Protein AF-A0A7C7MVH1-F1 (afdb_monomer_lite)

Radius of gyration: 12.54 Å; chains: 1; bounding box: 30×26×31 Å

Foldseek 3Di:
DEEEEEEEDEQADDQVGGDPDPVPPDPVSVVVQVVCVVVVYHYDYHYDYPPHPLLVVLVVCCVPVVGPYYHYDYDPVCVVVRVVNVVNPD

Structure (mmCIF, N/CA/C/O backbone):
data_AF-A0A7C7MVH1-F1
#
_entry.id   AF-A0A7C7MVH1-F1
#
loop_
_atom_site.group_PDB
_atom_site.id
_atom_site.type_symbol
_atom_site.label_atom_id
_atom_site.label_alt_id
_atom_site.label_comp_id
_atom_site.label_asym_id
_atom_site.label_entity_id
_atom_site.label_seq_id
_atom_site.pdbx_PDB_ins_code
_atom_site.Cartn_x
_atom_site.Cartn_y
_atom_site.Cartn_z
_atom_site.occupancy
_atom_site.B_iso_or_equiv
_atom_site.auth_seq_id
_atom_site.auth_comp_id
_atom_site.auth_asym_id
_atom_site.auth_atom_id
_atom_site.pdbx_PDB_model_num
ATOM 1 N N . MET A 1 1 ? -11.835 5.401 9.600 1.00 92.88 1 MET A N 1
ATOM 2 C CA . MET A 1 1 ? -10.390 5.634 9.840 1.00 92.88 1 MET A CA 1
ATOM 3 C C . MET A 1 1 ? -9.721 6.100 8.559 1.00 92.88 1 MET A C 1
ATOM 5 O O . MET A 1 1 ? -10.340 5.973 7.509 1.00 92.88 1 MET A O 1
ATOM 9 N N . ARG A 1 2 ? -8.498 6.632 8.637 1.00 95.75 2 ARG A N 1
ATOM 10 C CA . ARG A 1 2 ? -7.701 6.993 7.453 1.00 95.75 2 ARG A CA 1
ATOM 11 C C . ARG A 1 2 ? -6.763 5.850 7.083 1.00 95.75 2 ARG A C 1
ATOM 13 O O . ARG A 1 2 ? -6.021 5.381 7.948 1.00 95.75 2 ARG A O 1
ATOM 20 N N . VAL A 1 3 ? -6.802 5.416 5.828 1.00 96.25 3 VAL A N 1
ATOM 21 C CA . VAL A 1 3 ? -6.049 4.262 5.325 1.00 96.25 3 VAL A CA 1
ATOM 22 C C . VAL A 1 3 ? -5.190 4.674 4.135 1.00 96.25 3 VAL A C 1
ATOM 24 O O . VAL A 1 3 ? -5.683 5.272 3.179 1.00 96.25 3 VAL A O 1
ATOM 27 N N . GLY A 1 4 ? -3.897 4.354 4.189 1.00 95.75 4 GLY A N 1
ATOM 28 C CA . GLY A 1 4 ? -2.986 4.479 3.051 1.00 95.75 4 GLY A CA 1
ATOM 29 C C . GLY A 1 4 ? -2.822 3.143 2.332 1.00 95.75 4 GLY A C 1
ATOM 30 O O . GLY A 1 4 ? -2.193 2.232 2.859 1.00 95.75 4 GLY A O 1
ATOM 31 N N . CYS A 1 5 ? -3.353 3.010 1.123 1.00 94.88 5 CYS A N 1
ATOM 32 C CA . CYS A 1 5 ? -3.102 1.851 0.269 1.00 94.88 5 CYS A CA 1
ATOM 33 C C . CYS A 1 5 ? -1.905 2.151 -0.636 1.00 94.88 5 CYS A C 1
ATOM 35 O O . CYS A 1 5 ? -1.921 3.163 -1.325 1.00 94.88 5 CYS A O 1
ATOM 37 N N . ILE A 1 6 ? -0.885 1.298 -0.668 1.00 92.94 6 ILE A N 1
ATOM 38 C CA . ILE A 1 6 ? 0.316 1.486 -1.489 1.00 92.94 6 ILE A CA 1
ATOM 39 C C . ILE A 1 6 ? 0.471 0.294 -2.420 1.00 92.94 6 ILE A C 1
ATOM 41 O O . ILE A 1 6 ? 0.451 -0.858 -1.978 1.00 92.94 6 ILE A O 1
ATOM 45 N N . TYR A 1 7 ? 0.674 0.580 -3.701 1.00 91.56 7 TYR A N 1
ATOM 46 C CA . TYR A 1 7 ? 1.101 -0.420 -4.665 1.00 91.56 7 TYR A CA 1
ATOM 47 C C . TYR A 1 7 ? 2.208 0.119 -5.562 1.00 91.56 7 TYR A C 1
ATOM 49 O O . TYR A 1 7 ? 2.241 1.306 -5.895 1.00 91.56 7 TYR A O 1
ATOM 57 N N . SER A 1 8 ? 3.120 -0.771 -5.938 1.00 88.56 8 SER A N 1
ATOM 58 C CA . SER A 1 8 ? 4.255 -0.468 -6.798 1.00 88.56 8 SER A CA 1
ATOM 59 C C . SER A 1 8 ? 4.011 -0.871 -8.249 1.00 88.56 8 SER A C 1
ATOM 61 O O . SER A 1 8 ? 3.366 -1.884 -8.525 1.00 88.56 8 SER A O 1
ATOM 63 N N . ILE A 1 9 ? 4.557 -0.079 -9.172 1.00 86.12 9 ILE A N 1
ATOM 64 C CA . ILE A 1 9 ? 4.566 -0.361 -10.608 1.00 86.12 9 ILE A CA 1
ATOM 65 C C . ILE A 1 9 ? 5.984 -0.318 -11.169 1.00 86.12 9 ILE A C 1
ATOM 67 O O . ILE A 1 9 ? 6.809 0.503 -10.770 1.00 86.12 9 ILE A O 1
ATOM 71 N N . GLU A 1 10 ? 6.243 -1.200 -12.126 1.00 77.62 10 GLU A N 1
ATOM 72 C CA . GLU A 1 10 ? 7.531 -1.305 -12.814 1.00 77.62 10 GLU A CA 1
ATOM 73 C C . GLU A 1 10 ? 7.550 -0.470 -14.097 1.00 77.62 10 GLU A C 1
ATOM 75 O O . GLU A 1 10 ? 8.429 0.366 -14.296 1.00 77.62 10 GLU A O 1
ATOM 80 N N . ASN A 1 11 ? 6.520 -0.637 -14.929 1.00 78.75 11 ASN A N 1
ATOM 81 C CA . ASN A 1 11 ? 6.335 0.112 -16.165 1.00 78.75 11 ASN A CA 1
ATOM 82 C C . ASN A 1 11 ? 5.504 1.363 -15.884 1.00 78.75 11 ASN A C 1
ATOM 84 O O . ASN A 1 11 ? 4.278 1.298 -15.866 1.00 78.75 11 ASN A O 1
ATOM 88 N N . TYR A 1 12 ? 6.171 2.494 -15.661 1.00 78.19 12 TYR A N 1
ATOM 89 C CA . TYR A 1 12 ? 5.517 3.778 -15.411 1.00 78.19 12 TYR A CA 1
ATOM 90 C C . TYR A 1 12 ? 5.746 4.763 -16.559 1.00 78.19 12 TYR A C 1
ATOM 92 O O . TYR A 1 12 ? 6.761 4.708 -17.252 1.00 78.19 12 TYR A O 1
ATOM 100 N N . CYS A 1 13 ? 4.798 5.678 -16.766 1.00 78.62 13 CYS A N 1
ATOM 101 C CA . CYS A 1 13 ? 4.942 6.750 -17.756 1.00 78.62 13 CYS A CA 1
ATOM 102 C C . CYS A 1 13 ? 5.735 7.939 -17.223 1.00 78.62 13 CYS A C 1
ATOM 104 O O . CYS A 1 13 ? 6.697 8.379 -17.845 1.00 78.62 13 CYS A O 1
ATOM 106 N N . SER A 1 14 ? 5.309 8.480 -16.086 1.00 78.69 14 SER A N 1
ATOM 107 C CA . SER A 1 14 ? 5.972 9.593 -15.413 1.00 78.69 14 SER A CA 1
ATOM 108 C C . SER A 1 14 ? 5.729 9.524 -13.908 1.00 78.69 14 SER A C 1
ATOM 110 O O . SER A 1 14 ? 4.929 8.718 -13.437 1.00 78.69 14 SER A O 1
ATOM 112 N N . ILE A 1 15 ? 6.423 10.362 -13.139 1.00 76.56 15 ILE A N 1
ATOM 113 C CA . ILE A 1 15 ? 6.238 10.427 -11.683 1.00 76.56 15 ILE A CA 1
ATOM 114 C C . ILE A 1 15 ? 4.842 10.966 -11.338 1.00 76.56 15 ILE A C 1
ATOM 116 O O . ILE A 1 15 ? 4.176 10.411 -10.469 1.00 76.56 15 ILE A O 1
ATOM 120 N N . ASP A 1 16 ? 4.386 12.005 -12.044 1.00 76.62 16 ASP A N 1
ATOM 121 C CA . ASP A 1 16 ? 3.093 12.654 -11.780 1.00 76.62 16 ASP A CA 1
ATOM 122 C C . ASP A 1 16 ? 1.902 11.842 -12.308 1.00 76.62 16 ASP A C 1
ATOM 124 O O . ASP A 1 16 ? 0.798 11.912 -11.768 1.00 76.62 16 ASP A O 1
ATOM 128 N N . LYS A 1 17 ? 2.121 11.050 -13.366 1.00 80.75 17 LYS A N 1
ATOM 129 C CA . LYS A 1 17 ? 1.122 10.154 -13.953 1.00 80.75 17 LYS A CA 1
ATOM 130 C C . LYS A 1 17 ? 1.735 8.763 -14.178 1.00 80.75 17 LYS A C 1
ATOM 132 O O . LYS A 1 17 ? 2.113 8.423 -15.301 1.00 80.75 17 LYS A O 1
ATOM 137 N N . PRO A 1 18 ? 1.834 7.954 -13.110 1.00 79.69 18 PRO A N 1
ATOM 138 C CA . PRO A 1 18 ? 2.513 6.665 -13.161 1.00 79.69 18 PRO A CA 1
ATOM 139 C C . PRO A 1 18 ? 1.856 5.673 -14.127 1.00 79.69 18 PRO A C 1
ATOM 141 O O . PRO A 1 18 ? 2.564 4.999 -14.867 1.00 79.69 18 PRO A O 1
ATOM 144 N N . MET A 1 19 ? 0.524 5.640 -14.191 1.00 84.75 19 MET A N 1
ATOM 145 C CA . MET A 1 19 ? -0.235 4.724 -15.055 1.00 84.75 19 MET A CA 1
ATOM 146 C C . MET A 1 19 ? -0.656 5.362 -16.382 1.00 84.75 19 MET A C 1
ATOM 148 O O . MET A 1 19 ? -0.983 6.556 -16.428 1.00 84.75 19 MET A O 1
ATOM 152 N N . ARG A 1 20 ? -0.784 4.557 -17.445 1.00 83.50 20 ARG A N 1
ATOM 153 C CA . ARG A 1 20 ? -1.421 5.003 -18.707 1.00 83.50 20 ARG A CA 1
ATOM 154 C C . ARG A 1 20 ? -2.935 4.930 -18.604 1.00 83.50 20 ARG A C 1
ATOM 156 O O . ARG A 1 20 ? -3.621 5.826 -19.098 1.00 83.50 20 ARG A O 1
ATOM 163 N N . SER A 1 21 ? -3.435 3.893 -17.940 1.00 85.44 21 SER A N 1
ATOM 164 C CA . SER A 1 21 ? -4.855 3.609 -17.764 1.00 85.44 21 SER A CA 1
ATOM 165 C C . SER A 1 21 ? -5.175 3.163 -16.333 1.00 85.44 21 SER A C 1
ATOM 167 O O . SER A 1 21 ? -4.392 2.423 -15.740 1.00 85.44 21 SER A O 1
ATOM 169 N N . PRO A 1 22 ? -6.358 3.505 -15.786 1.00 80.38 22 PRO A N 1
ATOM 170 C CA . PRO A 1 22 ? -6.853 2.919 -14.537 1.00 80.38 22 PRO A CA 1
ATOM 171 C C . PRO A 1 22 ? -6.947 1.385 -14.558 1.00 80.38 22 PRO A C 1
ATOM 173 O O . PRO A 1 22 ? -6.954 0.764 -13.500 1.00 80.38 22 PRO A O 1
ATOM 176 N N . MET A 1 23 ? -6.998 0.767 -15.746 1.00 83.06 23 MET A N 1
ATOM 177 C CA . MET A 1 23 ? -6.997 -0.695 -15.901 1.00 83.06 23 MET A CA 1
ATOM 178 C C . MET A 1 23 ? -5.684 -1.357 -15.450 1.00 83.06 23 MET A C 1
ATOM 180 O O . MET A 1 23 ? -5.642 -2.572 -15.298 1.00 83.06 23 MET A O 1
ATOM 184 N N . GLU A 1 24 ? -4.620 -0.582 -15.229 1.00 81.44 24 GLU A N 1
ATOM 185 C CA . GLU A 1 24 ? -3.337 -1.085 -14.721 1.00 81.44 24 GLU A CA 1
ATOM 186 C C . GLU A 1 24 ? -3.329 -1.286 -13.199 1.00 81.44 24 GLU A C 1
ATOM 188 O O . GLU A 1 24 ? -2.396 -1.892 -12.671 1.00 81.44 24 GLU A O 1
ATOM 193 N N . ILE A 1 25 ? -4.347 -0.801 -12.475 1.00 82.94 25 ILE A N 1
ATOM 194 C CA . ILE A 1 25 ? -4.414 -0.973 -11.022 1.00 82.94 25 ILE A CA 1
ATOM 195 C C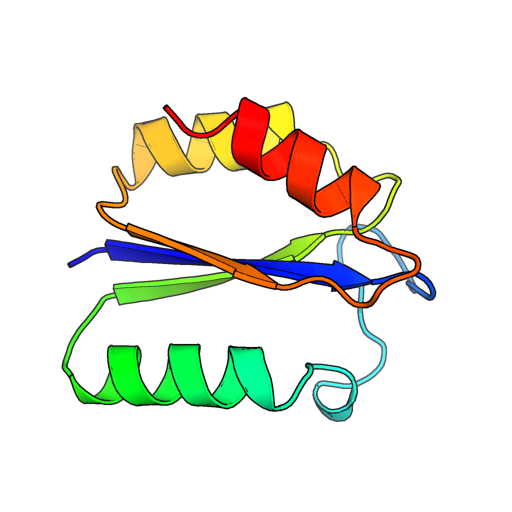 . ILE A 1 25 ? -4.691 -2.452 -10.705 1.00 82.94 25 ILE A C 1
ATOM 197 O O . ILE A 1 25 ? -5.728 -2.978 -11.121 1.00 82.94 25 ILE A O 1
ATOM 201 N N . PRO A 1 26 ? -3.837 -3.129 -9.912 1.00 84.19 26 PRO A N 1
ATOM 202 C CA . PRO A 1 26 ? -4.061 -4.523 -9.551 1.00 84.19 26 PRO A CA 1
ATOM 203 C C . PRO A 1 26 ? -5.410 -4.733 -8.850 1.00 84.19 26 PRO A C 1
ATOM 205 O O . PRO A 1 26 ? -5.760 -4.011 -7.914 1.00 84.19 26 PRO A O 1
ATOM 208 N N . PHE A 1 27 ? -6.154 -5.770 -9.248 1.00 85.38 27 PHE A N 1
ATOM 209 C CA . PHE A 1 27 ? -7.474 -6.055 -8.672 1.00 85.38 27 PHE A CA 1
ATOM 210 C C . PHE A 1 27 ? -7.446 -6.211 -7.150 1.00 85.38 27 PHE A C 1
ATOM 212 O O . PHE A 1 27 ? -8.333 -5.695 -6.478 1.00 85.38 27 PHE A O 1
ATOM 219 N N . GLY A 1 28 ? -6.415 -6.859 -6.596 1.00 87.62 28 GLY A N 1
ATOM 220 C CA . GLY A 1 28 ? -6.304 -7.073 -5.151 1.00 87.62 28 GLY A CA 1
ATOM 221 C C . GLY A 1 28 ? -6.395 -5.771 -4.351 1.00 87.62 28 GLY A C 1
ATOM 222 O O . GLY A 1 28 ? -7.246 -5.642 -3.472 1.00 87.62 28 GLY A O 1
ATOM 223 N N . ILE A 1 29 ? -5.585 -4.765 -4.699 1.00 89.38 29 ILE A N 1
ATOM 224 C CA . ILE A 1 29 ? -5.598 -3.481 -3.983 1.00 89.38 29 ILE A CA 1
ATOM 225 C C . ILE A 1 29 ? -6.854 -2.665 -4.281 1.00 89.38 29 ILE A C 1
ATOM 227 O O . ILE A 1 29 ? -7.375 -2.010 -3.380 1.00 89.38 29 ILE A O 1
ATOM 231 N N . SER A 1 30 ? -7.382 -2.751 -5.505 1.00 90.31 30 SER A N 1
ATOM 232 C CA . SER A 1 30 ? -8.643 -2.104 -5.882 1.00 90.31 30 SER A CA 1
ATOM 233 C C . SER A 1 30 ? -9.817 -2.615 -5.051 1.00 90.31 30 SER A C 1
ATOM 235 O O . SER A 1 30 ? -10.623 -1.814 -4.574 1.00 90.31 30 SER A O 1
ATOM 237 N N . ILE A 1 31 ? -9.899 -3.930 -4.825 1.00 92.94 31 ILE A N 1
ATOM 238 C CA . ILE A 1 31 ? -10.944 -4.540 -3.996 1.00 92.94 31 ILE A CA 1
ATOM 239 C C . ILE A 1 31 ? -10.788 -4.116 -2.536 1.00 92.94 31 ILE A C 1
ATOM 241 O O . ILE A 1 31 ? -11.758 -3.642 -1.947 1.00 92.94 31 ILE A O 1
ATOM 245 N N . ILE A 1 32 ? -9.577 -4.194 -1.974 1.00 93.06 32 ILE A N 1
ATOM 246 C CA . ILE A 1 32 ? -9.311 -3.758 -0.592 1.00 93.06 32 ILE A CA 1
ATOM 247 C C . ILE A 1 32 ? -9.718 -2.289 -0.407 1.00 93.06 32 ILE A C 1
ATOM 249 O O . ILE A 1 32 ? -10.489 -1.966 0.496 1.00 93.06 32 ILE A O 1
ATOM 253 N N . ALA A 1 33 ? -9.258 -1.400 -1.292 1.00 93.81 33 ALA A N 1
ATOM 254 C CA . ALA A 1 33 ? -9.577 0.022 -1.223 1.00 93.81 33 ALA A CA 1
ATOM 255 C C . ALA A 1 33 ? -11.087 0.284 -1.345 1.00 93.81 33 ALA A C 1
ATOM 257 O O . ALA A 1 33 ? -11.622 1.135 -0.635 1.00 93.81 33 ALA A O 1
ATOM 258 N N . THR A 1 34 ? -11.778 -0.453 -2.217 1.00 94.75 34 THR A N 1
ATOM 259 C CA . THR A 1 34 ? -13.228 -0.320 -2.416 1.00 94.75 34 THR A CA 1
ATOM 260 C C . THR A 1 34 ? -14.004 -0.761 -1.181 1.00 94.75 34 THR A C 1
ATOM 262 O O . THR A 1 34 ? -14.853 -0.010 -0.707 1.00 94.75 34 THR A O 1
ATOM 265 N N . VAL A 1 35 ? -13.687 -1.928 -0.614 1.00 96.38 35 VAL A N 1
ATOM 266 C CA . VAL A 1 35 ? -14.362 -2.444 0.588 1.00 96.38 35 VAL A CA 1
ATOM 267 C C . VAL A 1 35 ? -14.189 -1.481 1.766 1.00 96.38 35 VAL A C 1
ATOM 269 O O . VAL A 1 35 ? -15.162 -1.155 2.443 1.00 96.38 35 VAL A O 1
ATOM 272 N N . LEU A 1 36 ? -12.979 -0.950 1.968 1.00 96.00 36 LEU A N 1
ATOM 273 C CA . LEU A 1 36 ? -12.709 0.029 3.026 1.00 96.00 36 LEU A CA 1
ATOM 274 C C . LEU A 1 36 ? -13.474 1.346 2.808 1.00 96.00 36 LEU A C 1
ATOM 276 O O . LEU A 1 36 ? -14.016 1.903 3.763 1.00 96.00 36 LEU A O 1
ATOM 280 N N . LYS A 1 37 ? -13.568 1.831 1.562 1.00 96.00 37 LYS A N 1
ATOM 281 C CA . LYS A 1 37 ? -14.378 3.017 1.230 1.00 96.00 37 LYS A CA 1
ATOM 282 C C . LYS A 1 37 ? -15.864 2.793 1.506 1.00 96.00 37 LYS A C 1
ATOM 284 O O . LYS A 1 37 ? -16.497 3.659 2.100 1.00 96.00 37 LYS A O 1
ATOM 289 N N . VAL A 1 38 ? -16.410 1.637 1.118 1.00 97.62 38 VAL A N 1
ATOM 290 C CA . VAL A 1 38 ? -17.811 1.265 1.392 1.00 97.62 38 VAL A CA 1
ATOM 291 C C . VAL A 1 38 ? -18.075 1.199 2.900 1.00 97.62 38 VAL A C 1
ATOM 293 O O . VAL A 1 38 ? -19.110 1.669 3.364 1.00 97.62 38 VAL A O 1
ATOM 296 N N . ALA A 1 39 ? -17.102 0.737 3.688 1.00 97.25 39 ALA A N 1
ATOM 297 C CA . ALA A 1 39 ? -17.134 0.778 5.151 1.00 97.25 39 ALA A CA 1
ATOM 298 C C . ALA A 1 39 ? -16.925 2.190 5.755 1.00 97.25 39 ALA A C 1
ATOM 300 O O . ALA A 1 39 ? -16.654 2.328 6.949 1.00 97.25 39 ALA A O 1
ATOM 301 N N . SER A 1 40 ? -17.052 3.257 4.954 1.00 96.56 40 SER A N 1
ATOM 302 C CA . SER A 1 40 ? -16.922 4.659 5.379 1.00 96.56 40 SER A CA 1
ATOM 303 C C . SER A 1 40 ? -15.545 5.009 5.959 1.00 96.56 40 SER A C 1
ATOM 305 O O . SER A 1 40 ? -15.411 5.828 6.873 1.00 96.56 40 SER A O 1
ATOM 307 N N . HIS A 1 41 ? -14.485 4.375 5.454 1.00 97.06 41 HIS A N 1
ATOM 308 C CA . HIS A 1 41 ? -13.111 4.789 5.727 1.00 97.06 41 HIS A CA 1
ATOM 309 C C . HIS A 1 41 ? -12.606 5.778 4.668 1.00 97.06 41 HIS A C 1
ATOM 311 O O . HIS A 1 41 ? -12.987 5.721 3.501 1.00 97.06 41 HIS A O 1
ATOM 317 N N . ASP A 1 42 ? -11.720 6.682 5.084 1.00 95.88 42 ASP A N 1
ATOM 318 C CA . ASP A 1 42 ? -11.035 7.628 4.204 1.00 95.88 42 ASP A CA 1
ATOM 319 C C . ASP A 1 42 ? -9.796 6.937 3.628 1.00 95.88 42 ASP A C 1
ATOM 321 O O . ASP A 1 42 ? -8.846 6.644 4.357 1.00 95.88 42 ASP A O 1
ATOM 325 N N . VAL A 1 43 ? -9.843 6.587 2.343 1.00 96.12 43 VAL A N 1
ATOM 326 C CA . VAL A 1 43 ? -8.833 5.744 1.694 1.00 96.12 43 VAL A CA 1
ATOM 327 C C . VAL A 1 43 ? -8.095 6.535 0.625 1.00 96.12 43 VAL A C 1
ATOM 329 O O . VAL A 1 43 ? -8.691 6.960 -0.373 1.00 96.12 43 VAL A O 1
ATOM 332 N N . ASN A 1 44 ? -6.778 6.651 0.782 1.00 94.94 44 ASN A N 1
ATOM 333 C CA . ASN A 1 44 ? -5.889 7.219 -0.226 1.00 94.94 44 ASN A CA 1
ATOM 334 C C . ASN A 1 44 ? -5.022 6.117 -0.845 1.00 94.94 44 ASN A C 1
ATOM 336 O O . ASN A 1 44 ? -4.381 5.346 -0.135 1.00 94.94 44 ASN A O 1
ATOM 340 N N . LEU A 1 45 ? -5.026 6.043 -2.179 1.00 91.38 45 LEU A N 1
ATOM 341 C CA . LEU A 1 45 ? -4.252 5.075 -2.951 1.00 91.38 45 LEU A CA 1
ATOM 342 C C . LEU A 1 45 ? -2.995 5.749 -3.503 1.00 91.38 45 LEU A C 1
ATOM 344 O O . LEU A 1 45 ? -3.086 6.720 -4.251 1.00 91.38 45 LEU A O 1
ATOM 348 N N . PHE A 1 46 ? -1.839 5.201 -3.156 1.00 91.25 46 PHE A N 1
ATOM 349 C CA . PHE A 1 46 ? -0.529 5.621 -3.618 1.00 91.25 46 PHE A CA 1
ATOM 350 C C . PHE A 1 46 ? -0.014 4.630 -4.650 1.00 91.25 46 PHE A C 1
ATOM 352 O O . PHE A 1 46 ? 0.113 3.434 -4.380 1.00 91.25 46 PHE A O 1
ATOM 359 N N . VAL A 1 47 ? 0.310 5.168 -5.819 1.00 88.81 47 VAL A N 1
ATOM 360 C CA . VAL A 1 47 ? 1.000 4.455 -6.888 1.00 88.81 47 VAL A CA 1
ATOM 361 C C . VAL A 1 47 ? 2.459 4.853 -6.821 1.00 88.81 47 VAL A C 1
ATOM 363 O O . VAL A 1 47 ? 2.772 6.034 -6.977 1.00 88.81 47 VAL A O 1
ATOM 366 N N . ILE A 1 48 ? 3.344 3.899 -6.562 1.00 88.31 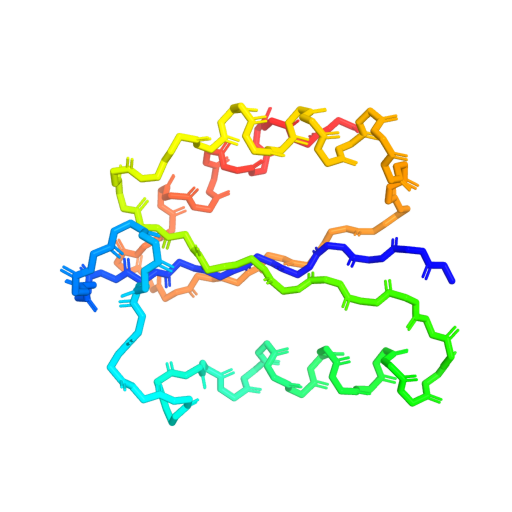48 ILE A N 1
ATOM 367 C CA . ILE A 1 48 ? 4.774 4.176 -6.417 1.00 88.31 48 ILE A CA 1
ATOM 368 C C . ILE A 1 48 ? 5.555 3.516 -7.551 1.00 88.31 48 ILE A C 1
ATOM 370 O O . ILE A 1 48 ? 5.250 2.404 -7.968 1.00 88.31 48 ILE A O 1
ATOM 374 N N . SER A 1 49 ? 6.583 4.193 -8.044 1.00 83.94 49 SER A N 1
ATOM 375 C CA . SER A 1 49 ? 7.556 3.655 -8.991 1.00 83.94 49 SER A CA 1
ATOM 376 C C . SER A 1 49 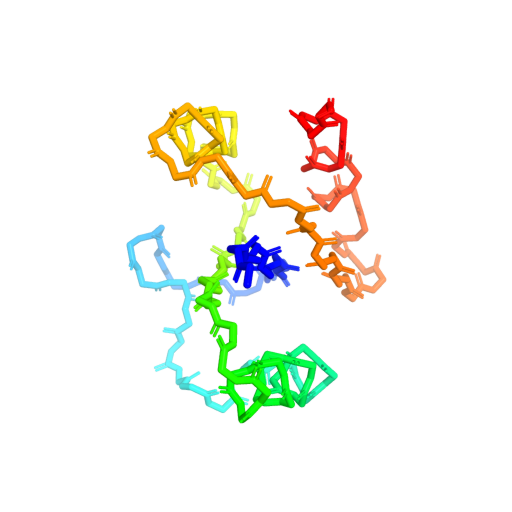? 8.966 3.724 -8.388 1.00 83.94 49 SER A C 1
ATOM 378 O O . SER A 1 49 ? 9.164 4.380 -7.357 1.00 83.94 49 SER A O 1
ATOM 380 N N . PRO A 1 50 ? 9.979 3.076 -8.992 1.00 79.50 50 PRO A N 1
ATOM 381 C CA . PRO A 1 50 ? 11.342 3.075 -8.455 1.00 79.50 50 PRO A CA 1
ATOM 382 C C . PRO A 1 50 ? 11.956 4.468 -8.243 1.00 79.50 50 PRO A C 1
ATOM 384 O O . PRO A 1 50 ? 12.813 4.627 -7.378 1.00 79.50 50 PRO A O 1
ATOM 387 N N . VAL A 1 51 ? 11.506 5.473 -9.001 1.00 82.50 51 VAL A N 1
ATOM 388 C CA . VAL A 1 51 ? 11.988 6.865 -8.928 1.00 82.50 51 VAL A CA 1
ATOM 389 C C . VAL A 1 51 ? 11.124 7.762 -8.036 1.00 82.50 51 VAL A C 1
ATOM 391 O O . VAL A 1 51 ? 11.451 8.930 -7.824 1.00 82.50 51 VAL A O 1
ATOM 394 N N . THR A 1 52 ? 10.009 7.252 -7.506 1.00 85.50 52 THR A N 1
ATOM 395 C CA . THR A 1 52 ? 9.152 8.005 -6.589 1.00 85.50 52 THR A CA 1
ATOM 396 C C . THR A 1 52 ? 9.923 8.356 -5.314 1.00 85.50 52 THR A C 1
ATOM 398 O O . THR A 1 52 ? 10.519 7.492 -4.672 1.00 85.50 52 THR A O 1
ATOM 401 N N . SER A 1 53 ? 9.863 9.625 -4.891 1.00 89.44 53 SER A N 1
ATOM 402 C CA . SER A 1 53 ? 10.446 10.080 -3.620 1.00 89.44 53 SER A CA 1
ATOM 403 C C . SER A 1 53 ? 9.603 9.605 -2.424 1.00 89.44 53 SER A C 1
ATOM 405 O O . SER A 1 53 ? 8.883 10.381 -1.789 1.00 89.44 53 SER A O 1
ATOM 407 N N . LEU A 1 54 ? 9.674 8.300 -2.138 1.00 89.81 54 LEU A N 1
ATOM 408 C CA . LEU A 1 54 ? 8.854 7.599 -1.141 1.00 89.81 54 LEU A CA 1
ATOM 409 C C . LEU A 1 54 ? 8.893 8.267 0.230 1.00 89.81 54 LEU A C 1
ATOM 411 O O . LEU A 1 54 ? 7.845 8.544 0.804 1.00 89.81 54 LEU A O 1
ATOM 415 N N . ARG A 1 55 ? 10.098 8.573 0.723 1.00 91.19 55 ARG A N 1
ATOM 416 C CA . ARG A 1 55 ? 10.301 9.204 2.031 1.00 91.19 55 ARG A CA 1
ATOM 417 C C . ARG A 1 55 ? 9.492 10.490 2.164 1.00 91.19 55 ARG A C 1
ATOM 419 O O . ARG A 1 55 ? 8.693 10.609 3.082 1.00 91.19 55 ARG A O 1
ATOM 426 N N . LYS A 1 56 ? 9.648 11.415 1.213 1.00 91.81 56 LYS A N 1
ATOM 427 C CA . LYS A 1 56 ? 8.976 12.719 1.249 1.00 91.81 56 LYS A CA 1
ATOM 428 C C . LYS A 1 56 ? 7.454 12.567 1.231 1.00 91.81 56 LYS A C 1
ATOM 430 O O . LYS A 1 56 ? 6.766 13.220 2.011 1.00 91.81 56 LYS A O 1
ATOM 435 N N . ILE A 1 57 ? 6.931 11.715 0.349 1.00 91.56 57 ILE A N 1
ATOM 436 C CA . ILE A 1 57 ? 5.483 11.515 0.197 1.00 91.56 57 ILE A CA 1
ATOM 437 C C . ILE A 1 57 ? 4.891 10.881 1.459 1.00 91.56 57 ILE A C 1
ATOM 439 O O . ILE A 1 57 ? 3.900 11.389 1.983 1.00 91.56 57 ILE A O 1
ATOM 443 N N . LEU A 1 58 ? 5.507 9.810 1.967 1.00 93.19 58 LEU A N 1
ATOM 444 C CA . LEU A 1 58 ? 4.996 9.085 3.129 1.00 93.19 58 LEU A CA 1
ATOM 445 C C . LEU A 1 58 ? 5.140 9.890 4.420 1.00 93.19 58 LEU A C 1
ATOM 447 O O . LEU A 1 58 ? 4.180 9.956 5.179 1.00 93.19 58 LEU A O 1
ATOM 451 N N . GLU A 1 59 ? 6.268 10.564 4.653 1.00 93.94 59 GLU A N 1
ATOM 452 C CA . GLU A 1 59 ? 6.445 11.411 5.842 1.00 93.94 59 GLU A CA 1
ATOM 453 C C . GLU A 1 59 ? 5.436 12.570 5.861 1.00 93.94 59 GLU A C 1
ATOM 455 O O . GLU A 1 59 ? 4.835 12.851 6.901 1.00 93.94 59 GLU A O 1
ATOM 460 N N . ASN A 1 60 ? 5.187 13.209 4.711 1.00 94.00 60 ASN A N 1
ATOM 461 C CA . ASN A 1 60 ? 4.164 14.250 4.600 1.00 94.00 60 ASN A CA 1
ATOM 462 C C . ASN A 1 60 ? 2.763 13.692 4.866 1.00 94.00 60 ASN A C 1
ATOM 464 O O . ASN A 1 60 ? 2.020 14.253 5.671 1.00 94.00 60 ASN A O 1
ATOM 468 N N . TYR A 1 61 ? 2.424 12.561 4.244 1.00 94.62 61 TYR A N 1
ATOM 469 C CA . TYR A 1 61 ? 1.129 11.916 4.434 1.00 94.62 61 TYR A CA 1
ATOM 470 C C . TYR A 1 61 ? 0.902 11.492 5.891 1.00 94.62 61 TYR A C 1
ATOM 472 O O . TYR A 1 61 ? -0.153 11.776 6.457 1.00 94.62 61 TYR A O 1
ATOM 480 N N . ILE A 1 62 ? 1.896 10.877 6.533 1.00 94.62 62 ILE A N 1
ATOM 481 C CA . ILE A 1 62 ? 1.817 10.461 7.937 1.00 94.62 62 ILE A CA 1
ATOM 482 C C . ILE A 1 62 ? 1.615 11.677 8.845 1.00 94.62 62 ILE A C 1
ATOM 484 O O . ILE A 1 62 ? 0.714 11.673 9.686 1.00 94.62 62 ILE A O 1
ATOM 488 N N . ARG A 1 63 ? 2.396 12.744 8.641 1.00 94.69 63 ARG A N 1
ATOM 489 C CA . ARG A 1 63 ? 2.319 13.973 9.444 1.00 94.69 63 ARG A CA 1
ATOM 490 C C . ARG A 1 63 ? 0.966 14.676 9.308 1.00 94.69 63 ARG A C 1
ATOM 492 O O . ARG A 1 63 ? 0.380 15.080 10.311 1.00 94.69 63 ARG A O 1
ATOM 499 N N . GLU A 1 64 ? 0.483 14.838 8.080 1.00 94.88 64 GLU A N 1
ATOM 500 C CA . GLU A 1 64 ? -0.702 15.652 7.780 1.00 94.88 64 GLU A CA 1
ATOM 501 C C . GLU A 1 64 ? -2.001 14.871 7.945 1.00 94.88 64 GLU A C 1
ATOM 503 O O . GLU A 1 64 ? -2.983 15.383 8.487 1.00 94.88 64 GLU A O 1
ATOM 508 N N . LYS A 1 65 ? -2.018 13.620 7.481 1.00 94.62 65 LYS A N 1
ATOM 509 C CA . LYS A 1 65 ? -3.226 12.797 7.454 1.00 94.62 65 LYS A CA 1
ATOM 510 C C . LYS A 1 65 ? -3.306 11.843 8.631 1.00 94.62 65 LYS A C 1
ATOM 512 O O . LYS A 1 65 ? -4.420 11.461 8.958 1.00 94.62 65 LYS A O 1
ATOM 517 N N . LYS A 1 66 ? -2.221 11.506 9.335 1.00 94.12 66 LYS A N 1
ATOM 518 C CA . LYS A 1 66 ? -2.253 10.589 10.498 1.00 94.12 66 LYS A CA 1
ATOM 519 C C . LYS A 1 66 ? -3.059 9.302 10.206 1.00 94.12 66 LYS A C 1
ATOM 521 O O . LYS A 1 66 ? -4.082 9.058 10.853 1.00 94.12 66 LYS A O 1
ATOM 526 N N . PRO A 1 67 ? -2.680 8.536 9.167 1.00 95.62 67 PRO A N 1
ATOM 527 C CA . PRO A 1 67 ? -3.334 7.276 8.840 1.00 95.62 67 PRO A CA 1
ATOM 528 C C . PRO A 1 67 ? -3.187 6.275 9.991 1.00 95.62 67 PRO A C 1
ATOM 530 O O . PRO A 1 67 ? -2.196 6.288 10.714 1.00 95.62 67 PRO A O 1
ATOM 533 N N . GLN A 1 68 ? -4.185 5.411 10.152 1.00 95.44 68 GLN A N 1
ATOM 534 C CA . GLN A 1 68 ? -4.236 4.393 11.212 1.00 95.44 68 GLN A CA 1
ATOM 535 C C . GLN A 1 68 ? -3.938 2.987 10.679 1.00 95.44 68 GLN A C 1
ATOM 537 O O . GLN A 1 68 ? -3.746 2.059 11.455 1.00 95.44 68 GLN A O 1
ATOM 542 N N . LEU A 1 69 ? -3.932 2.830 9.355 1.00 94.56 69 LEU A N 1
ATOM 543 C CA . LEU A 1 69 ? -3.662 1.577 8.669 1.00 94.56 69 LEU A CA 1
ATOM 544 C C . LEU A 1 69 ? -2.943 1.867 7.352 1.00 94.56 69 LEU A C 1
ATOM 546 O O . LEU A 1 69 ? -3.316 2.792 6.622 1.00 94.56 69 LEU A O 1
ATOM 550 N N . PHE A 1 70 ? -1.957 1.035 7.033 1.00 95.19 70 PHE A N 1
ATOM 551 C CA . PHE A 1 70 ? -1.383 0.950 5.699 1.00 95.19 70 PHE A CA 1
ATOM 552 C C . PHE A 1 70 ? -1.633 -0.433 5.107 1.00 95.19 70 PHE A C 1
ATOM 554 O O . PHE A 1 70 ? -1.404 -1.447 5.761 1.00 95.19 70 PHE A O 1
ATOM 561 N N . CYS A 1 71 ? -2.086 -0.470 3.857 1.00 93.88 71 CYS A N 1
ATOM 562 C CA . CYS A 1 71 ? -2.228 -1.697 3.081 1.00 93.88 71 CYS A CA 1
ATOM 563 C C . CYS A 1 71 ? -1.176 -1.683 1.977 1.00 93.88 71 CYS A C 1
ATOM 565 O O . CYS A 1 71 ? -1.210 -0.809 1.115 1.00 93.88 71 CYS A O 1
ATOM 567 N N . LEU A 1 72 ? -0.253 -2.637 1.998 1.00 92.06 72 LEU A N 1
ATOM 568 C CA . LEU A 1 72 ? 0.861 -2.709 1.060 1.00 92.06 72 LEU A CA 1
ATOM 569 C C . LEU A 1 72 ? 0.664 -3.903 0.127 1.00 92.06 72 LEU A C 1
ATOM 571 O O . LEU A 1 72 ? 0.456 -5.017 0.602 1.00 92.06 72 LEU A O 1
ATOM 575 N N . THR A 1 73 ? 0.755 -3.693 -1.185 1.00 89.06 73 THR A N 1
ATOM 576 C CA . THR A 1 73 ? 0.784 -4.791 -2.160 1.00 89.06 73 THR A CA 1
ATOM 577 C C . THR A 1 73 ? 1.971 -4.643 -3.099 1.00 89.06 73 THR A C 1
ATOM 579 O O . THR A 1 73 ? 2.292 -3.542 -3.545 1.00 89.06 73 THR A O 1
ATOM 582 N N . ALA A 1 74 ? 2.591 -5.766 -3.442 1.00 81.00 74 ALA A N 1
ATOM 583 C CA . ALA A 1 74 ? 3.653 -5.843 -4.433 1.00 81.00 74 ALA A CA 1
ATOM 584 C C . ALA A 1 74 ? 3.322 -6.943 -5.441 1.00 81.00 74 ALA A C 1
ATOM 586 O O . ALA A 1 74 ? 2.794 -7.989 -5.065 1.00 81.00 74 ALA A O 1
ATOM 587 N N . VAL A 1 75 ? 3.695 -6.742 -6.702 1.00 76.44 75 VAL A N 1
ATOM 588 C CA . VAL A 1 75 ? 4.050 -7.879 -7.563 1.00 76.44 75 VAL A CA 1
ATOM 589 C C . VAL A 1 75 ? 5.471 -8.324 -7.207 1.00 76.44 75 VAL A C 1
ATOM 591 O O . VAL A 1 75 ? 6.245 -7.524 -6.678 1.00 76.44 75 VAL A O 1
ATOM 594 N N . SER A 1 76 ? 5.827 -9.584 -7.465 1.00 70.69 76 SER A N 1
ATOM 595 C CA . SER A 1 76 ? 7.098 -10.174 -7.009 1.00 70.69 76 SER A CA 1
ATOM 596 C C . SER A 1 76 ? 8.332 -9.355 -7.409 1.00 70.69 76 SER A C 1
ATOM 598 O O . SER A 1 76 ? 9.198 -9.122 -6.568 1.00 70.69 76 SER A O 1
ATOM 600 N N . SER A 1 77 ? 8.380 -8.830 -8.639 1.00 80.75 77 SER A N 1
ATOM 601 C CA . SER A 1 77 ? 9.484 -7.981 -9.121 1.00 80.75 77 SER A CA 1
ATOM 602 C C . SER A 1 77 ? 9.618 -6.649 -8.371 1.00 80.75 77 SER A C 1
ATOM 604 O O . SER A 1 77 ? 10.684 -6.039 -8.373 1.00 80.75 77 SER A O 1
ATOM 606 N N . GLN A 1 78 ? 8.562 -6.200 -7.689 1.00 83.94 78 GLN A N 1
ATOM 607 C CA . GLN A 1 78 ? 8.494 -4.902 -7.020 1.00 83.94 78 GLN A CA 1
ATOM 608 C C . GLN A 1 78 ? 8.450 -4.997 -5.488 1.00 83.94 78 GLN A C 1
ATOM 610 O O . GLN A 1 78 ? 8.214 -3.987 -4.814 1.00 83.94 78 GLN A O 1
ATOM 615 N N . PHE A 1 79 ? 8.708 -6.179 -4.918 1.00 88.06 79 PHE A N 1
ATOM 616 C CA . PHE A 1 79 ? 8.787 -6.367 -3.467 1.00 88.06 79 PHE A CA 1
ATOM 617 C C . PHE A 1 79 ? 9.782 -5.406 -2.780 1.00 88.06 79 PHE A C 1
ATOM 619 O O . PHE A 1 79 ? 9.382 -4.771 -1.802 1.00 88.06 79 PHE A O 1
ATOM 626 N N . PRO A 1 80 ? 11.001 -5.156 -3.311 1.00 89.31 80 PRO A N 1
ATOM 627 C CA . PRO A 1 80 ? 11.944 -4.235 -2.668 1.00 89.31 80 PRO A CA 1
ATOM 628 C C . PRO A 1 80 ? 11.429 -2.793 -2.550 1.00 89.31 80 PRO A C 1
ATOM 630 O O . PRO A 1 80 ? 11.799 -2.066 -1.630 1.00 89.31 80 PRO A O 1
ATOM 633 N N . ALA A 1 81 ? 10.582 -2.336 -3.479 1.00 88.00 81 ALA A N 1
ATOM 634 C CA . ALA A 1 81 ? 9.994 -0.997 -3.402 1.00 88.00 81 ALA A CA 1
ATOM 635 C C . ALA A 1 81 ? 8.998 -0.883 -2.240 1.00 88.00 81 ALA A C 1
ATOM 637 O O . ALA A 1 81 ? 8.954 0.138 -1.553 1.00 88.00 81 ALA A O 1
ATOM 638 N N . ILE A 1 82 ? 8.237 -1.950 -2.005 1.00 90.88 82 ILE A N 1
ATOM 639 C CA . ILE A 1 82 ? 7.254 -2.027 -0.928 1.00 90.88 82 ILE A CA 1
ATOM 640 C C . ILE A 1 82 ? 7.923 -2.249 0.425 1.00 90.88 82 ILE A C 1
ATOM 642 O O . ILE A 1 82 ? 7.517 -1.619 1.396 1.00 90.88 82 ILE A O 1
ATOM 646 N N . GLU A 1 83 ? 8.988 -3.044 0.491 1.00 92.00 83 GLU A N 1
ATOM 647 C CA . GLU A 1 83 ? 9.805 -3.188 1.700 1.00 92.00 83 GLU A CA 1
ATOM 648 C C . GLU A 1 83 ? 10.363 -1.831 2.163 1.00 92.00 83 GLU A C 1
ATOM 650 O O . GLU A 1 83 ? 10.239 -1.467 3.334 1.00 92.00 83 GLU A O 1
ATOM 655 N N . ARG A 1 84 ? 10.883 -1.015 1.234 1.00 91.25 84 ARG A N 1
ATOM 656 C CA . ARG A 1 84 ? 11.320 0.357 1.547 1.00 91.25 84 ARG A CA 1
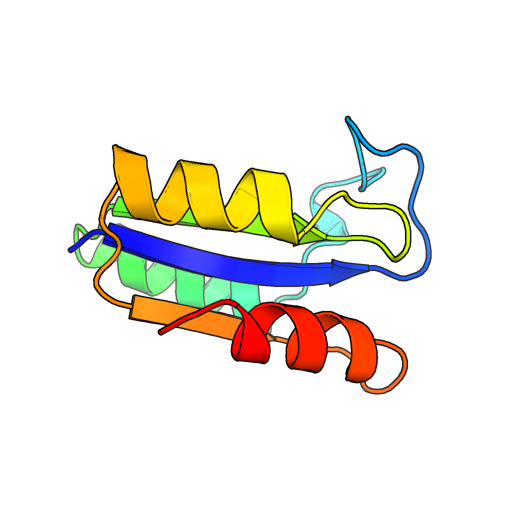ATOM 657 C C . ARG A 1 84 ? 10.181 1.240 2.050 1.00 91.25 84 ARG A C 1
ATOM 659 O O . ARG A 1 84 ? 10.407 2.059 2.937 1.00 91.25 84 ARG A O 1
ATOM 666 N N . ALA A 1 85 ? 8.979 1.104 1.489 1.00 92.38 85 ALA A N 1
ATOM 667 C CA . ALA A 1 85 ? 7.806 1.828 1.973 1.00 92.38 85 ALA A CA 1
ATOM 668 C C . ALA A 1 85 ? 7.424 1.380 3.394 1.00 92.38 85 ALA A C 1
ATOM 670 O O . ALA A 1 85 ? 7.202 2.229 4.254 1.00 92.38 85 ALA A O 1
ATOM 671 N N . ALA A 1 86 ? 7.424 0.069 3.656 1.00 93.12 86 ALA A N 1
ATOM 672 C CA . ALA A 1 86 ? 7.155 -0.508 4.970 1.00 93.12 86 ALA A CA 1
ATOM 673 C C . ALA A 1 86 ? 8.142 -0.002 6.030 1.00 93.12 86 ALA A C 1
ATOM 675 O O . ALA A 1 86 ? 7.719 0.410 7.101 1.00 93.12 86 ALA A O 1
ATOM 676 N N . ALA A 1 87 ? 9.437 0.066 5.708 1.00 93.62 87 ALA A N 1
ATOM 677 C CA . ALA A 1 87 ? 10.472 0.559 6.621 1.00 93.62 87 ALA A CA 1
ATOM 678 C C . ALA A 1 87 ? 10.311 2.043 7.023 1.00 93.62 87 ALA A C 1
ATOM 680 O O . ALA A 1 87 ? 10.901 2.489 8.008 1.00 93.62 87 ALA A O 1
ATOM 681 N N . LEU A 1 88 ? 9.544 2.824 6.255 1.00 92.12 88 LEU A N 1
ATOM 682 C CA . LEU A 1 88 ? 9.251 4.233 6.540 1.00 92.12 88 LEU A CA 1
ATOM 683 C C . LEU A 1 88 ? 7.960 4.419 7.348 1.00 92.12 88 LEU A C 1
ATOM 685 O O . LEU A 1 88 ? 7.738 5.501 7.894 1.00 92.12 88 LEU A O 1
ATOM 689 N N . ILE A 1 89 ? 7.118 3.388 7.421 1.00 90.50 89 ILE A N 1
ATOM 690 C CA . ILE A 1 89 ? 5.891 3.370 8.214 1.00 90.50 89 ILE A CA 1
ATOM 691 C C . ILE A 1 89 ? 6.271 2.907 9.629 1.00 90.50 89 ILE A C 1
ATOM 693 O O . ILE A 1 89 ? 6.882 1.854 9.793 1.00 90.50 89 ILE A O 1
ATOM 697 N N . LYS A 1 90 ? 5.951 3.713 10.644 1.00 71.81 90 LYS A N 1
ATOM 698 C CA . LYS A 1 90 ? 6.215 3.432 12.064 1.00 71.81 90 LYS A CA 1
ATOM 699 C C . LYS A 1 90 ? 4.919 3.371 12.851 1.00 71.81 90 LYS A C 1
ATOM 701 O O . LYS A 1 90 ? 4.021 4.180 12.522 1.00 71.81 90 LYS A O 1
#

Sequence (90 aa):
MRVGCIYSIENYCSIDKPMRSPMEIPFGISIIATVLKVASHDVNLFVISPVTSLRKILENYIREKKPQLFCLTAVSSQFPAIERAAALIK

pLDDT: mean 89.03, std 6.55, range [70.69, 97.62]

Secondary structure (DSSP, 8-state):
-EEEEEEE-SS-S-SSS--S-GGGS-HHHHHHHHHHHHTT-EEEEEEE-TTS-HHHHHHHHHHHH--SEEEEE--GGGHHHHHHHHHH--

=== Feature glossary ===
A reading guide for the features in this record.

Start from the sequence.

  · Sequence gives the chain of amino acids in standard one-letter code (A=alanine, C=cysteine, …, Y=tyrosine), read N→C. It is the only feature that is directly encoded by the gene; all structural features are derived from the folded form of this sequence.

Fold it, and you get atomic coordinates and the backbone conformation that goes with them.

  · The mmCIF table is the protein's shape written out atom by atom. For each backbone N, Cα, C, and carbonyl O, it records an (x, y, z) coordinate triple in Å plus the residue type, chain letter, and residue number.

  · Backbone dihedral angles. Every residue except chain termini has a φ (preceding-C → N → Cα → C) and a ψ (N → Cα → C → next-N). They are reported in degrees following the IUPAC sign convention. Secondary structure is essentially a statement about which (φ, ψ) basin each residue occupies.

  · DSSP 8-state secondary structure assigns each residue one of H (α-helix), G (3₁₀-helix),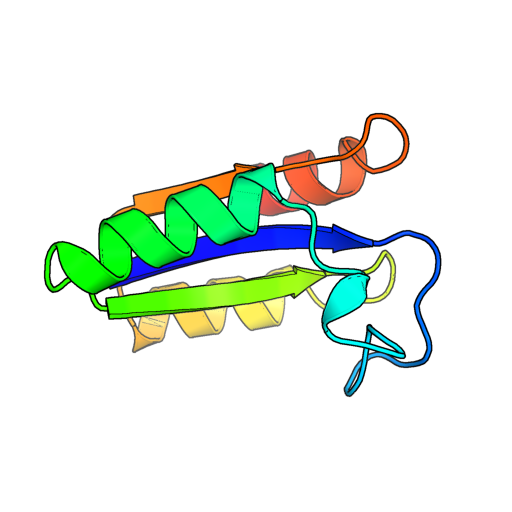 I (π-helix), E (extended β-strand), B (isolated β-bridge), T (hydrogen-bonded turn), S (bend), or '-' (coil). The assignment is computed from backbone hydrogen-bond geometry via the Kabsch–Sander algorithm.

  · P-SEA three-state annotation labels each residue as helix, strand, or coil based purely on the geometry of the Cα trace. It serves as a fallback when the full backbone (and thus DSSP) is unavailable.

Summarize the fold with a handful of shape descriptors and a per-residue structural alphabet.

  · Radius of gyration (Rg) is the root-mean-square distance of Cα atoms from their centroid — a single number for overall size and compactness. A globular domain of N residues has Rg ≈ 2.2·N^0.38 Å; an extended or disordered chain has a much larger Rg. The Cα contact count is the number of residue pairs whose Cα atoms are within 8 Å and are more than four positions apart in sequence — a standard proxy for tertiary packing density. The bounding box is the smallest axis-aligned box enclosing all Cα atoms.

  · Foldseek's 3Di representation compresses backbone geometry into a per-residue letter drawn from a learned twenty-state alphabet. It captures the tertiary interaction pattern around each residue — which residues are packed against it in space, regardless of where they are in sequence.

  · Accessible surface area quantifies burial. A residue with SASA near zero is packed into the hydrophobic core; one with SASA >100 Å² sits on the surface. Computed here via the Shrake–Rupley numerical algorithm with a 1.4 Å probe.

Ask how reliable the model is.

  · For AlphaFold models, the B-factor field carries pLDDT — the model's own estimate of local accuracy on a 0–100 scale. Regions with pLDDT<50 should be treated as essentially unmodeled; they often correspond to intrinsically disordered segments.

  · For experimental (PDB) structures, the B-factor (temperature factor) quantifies the positional spread of each atom in the crystal — a combination of thermal vibration and static disorder — in units of Å². High B-factors mark flexible loops or poorly resolved regions; low B-factors mark the rigid, well-ordered core.

  · PAE(i, j) answers: if I align the predicted and true structures on residue i, how far off (in Å) do I expect residue j to be? A block-diagonal PAE matrix with low values on the blocks and high values off-diagonal is the signature of a multi-domain protein with confidently predicted domains but uncertain inter-domain orientation.

Place it in context: what it resembles, what it is annotated as, and how it looks.
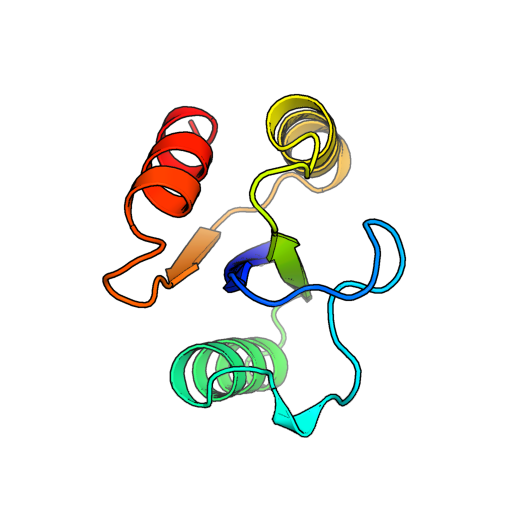
  · Structural nearest neighbors (via Foldseek easy-search vs the PDB). Reported per hit: target PDB id, E-value, and alignment TM-score. A TM-score above ~0.5 is the conventional threshold for 'same fold'.

  · Functional annotations link the protein to curated databases. InterPro entries identify conserved domains and families by matching the sequence against member-database signatures (Pfam, PROSITE, CDD, …). Gene Ontology (GO) terms describe molecular function, biological process, and cellular component in a controlled vocabulary. CATH places the structure in a hierarchical fold classification (Class/Architecture/Topology/Homologous-superfamily). The organism is the source species.

  · Plot images: a contact map (which residues are close in 3D, as an N×N binary image), a Ramachandran scatter (backbone torsion angles, revealing secondary-structure composition at a glance), and — for AlphaFold structures — a PAE heatmap (pairwise prediction confidence).

  · Structure images are PyMOL renders from six orthogonal camera directions. Cartoon representation draws helices as coils and strands as arrows; sticks shows the backbone as bonds; surface shows the solvent-excluded envelope. Rainbow coloring maps sequence position to hue (blue→red, N→C); chain coloring assigns a distinct color per polypeptide.